Protein AF-A0A1E7GGU5-F1 (afdb_monomer_lite)

Radius of gyration: 12.87 Å; chains: 1; bounding box: 29×33×32 Å

Sequence (95 aa):
MGLSDLNLKQNKSYRTMIDSEGAGHIRIIRRINLKTLIEIFKDLYLELKKNPDRKPHITIYVSNSIYEEMSDNMKHFHDFVVSCMDGTFDLIVTT

pLDDT: mean 88.06, std 12.34, range [35.03, 97.12]

Structure (mmCIF, N/CA/C/O backbone):
data_AF-A0A1E7GGU5-F1
#
_entry.id   AF-A0A1E7GGU5-F1
#
loop_
_atom_site.group_PDB
_atom_site.id
_atom_site.type_symbol
_atom_site.label_atom_id
_atom_site.label_alt_id
_atom_site.label_comp_id
_atom_site.label_asym_id
_atom_site.label_entity_id
_atom_site.label_seq_id
_atom_site.pdbx_PDB_ins_code
_atom_site.Cartn_x
_atom_site.Cartn_y
_atom_site.Cartn_z
_atom_site.occupancy
_atom_site.B_iso_or_equiv
_atom_site.auth_seq_id
_atom_site.auth_comp_id
_atom_site.auth_asym_id
_atom_site.auth_atom_id
_atom_site.pdbx_PDB_model_num
ATOM 1 N N . MET A 1 1 ? 8.533 -22.291 6.169 1.00 35.03 1 MET A N 1
ATOM 2 C CA . MET A 1 1 ? 9.229 -21.479 5.150 1.00 35.03 1 MET A CA 1
ATOM 3 C C . MET A 1 1 ? 9.699 -20.211 5.830 1.00 35.03 1 MET A C 1
ATOM 5 O O . MET A 1 1 ? 8.867 -19.480 6.350 1.00 35.03 1 MET A O 1
ATOM 9 N N . GLY A 1 2 ? 11.014 -20.055 5.978 1.00 37.84 2 GLY A N 1
ATOM 10 C CA . GLY A 1 2 ? 11.608 -18.926 6.689 1.00 37.84 2 GLY A CA 1
ATOM 11 C C . GLY A 1 2 ? 11.517 -17.669 5.837 1.00 37.84 2 GLY A C 1
ATOM 12 O O . GLY A 1 2 ? 12.032 -17.652 4.725 1.00 37.84 2 GLY A O 1
ATOM 13 N N . LEU A 1 3 ? 10.842 -16.646 6.354 1.00 47.28 3 LEU 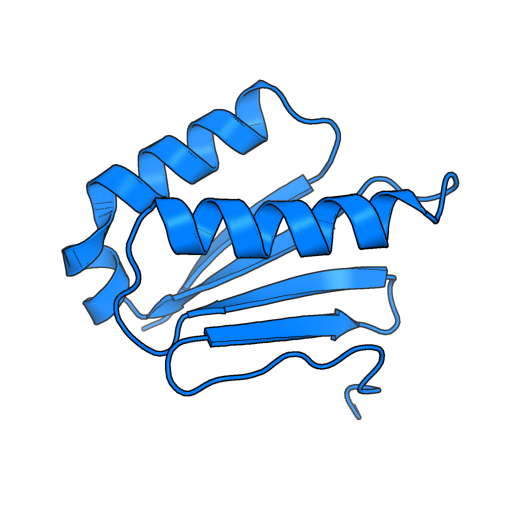A N 1
ATOM 14 C CA . LEU A 1 3 ? 10.872 -15.300 5.797 1.00 47.28 3 LEU A CA 1
ATOM 15 C C . LEU A 1 3 ? 12.300 -14.770 5.975 1.00 47.28 3 LEU A C 1
ATOM 17 O O . LEU A 1 3 ? 12.742 -14.556 7.100 1.00 47.28 3 LEU A O 1
ATOM 21 N N . SER A 1 4 ? 13.049 -14.619 4.887 1.00 49.22 4 SER A N 1
ATOM 22 C CA . SER A 1 4 ? 14.336 -13.928 4.908 1.00 49.22 4 SER A CA 1
ATOM 23 C C . SER A 1 4 ? 14.086 -12.433 5.129 1.00 49.22 4 SER A C 1
ATOM 25 O O . SER A 1 4 ? 13.511 -11.780 4.262 1.00 49.22 4 SER A O 1
ATOM 27 N N . ASP A 1 5 ? 14.491 -11.905 6.288 1.00 51.94 5 ASP A N 1
ATOM 28 C CA . ASP A 1 5 ? 14.338 -10.499 6.697 1.00 51.94 5 ASP A CA 1
ATOM 29 C C . ASP A 1 5 ? 15.259 -9.548 5.894 1.00 51.94 5 ASP A C 1
ATOM 31 O O . ASP A 1 5 ? 16.140 -8.888 6.452 1.00 51.94 5 ASP A O 1
ATOM 35 N N . LEU A 1 6 ? 15.081 -9.444 4.573 1.00 55.03 6 LEU A N 1
ATOM 36 C CA . LEU A 1 6 ? 15.699 -8.357 3.815 1.00 55.03 6 LEU A CA 1
ATOM 37 C C . LEU A 1 6 ? 14.922 -7.053 4.089 1.00 55.03 6 LEU A C 1
ATOM 39 O O . LEU A 1 6 ? 13.759 -6.900 3.728 1.00 55.03 6 LEU A O 1
ATOM 43 N N . ASN A 1 7 ? 15.586 -6.088 4.731 1.00 61.59 7 ASN A N 1
ATOM 44 C CA . ASN A 1 7 ? 15.107 -4.714 4.951 1.00 61.59 7 ASN A CA 1
ATOM 45 C C . ASN A 1 7 ? 13.826 -4.572 5.794 1.00 61.59 7 ASN A C 1
ATOM 47 O O . ASN A 1 7 ? 12.855 -3.917 5.406 1.00 61.59 7 ASN A O 1
ATOM 51 N N . LEU A 1 8 ? 13.853 -5.129 7.006 1.00 70.44 8 LEU A N 1
ATOM 52 C CA . LEU A 1 8 ? 12.812 -4.912 8.005 1.00 70.44 8 LEU A CA 1
ATOM 53 C C . LEU A 1 8 ? 12.871 -3.482 8.587 1.00 70.44 8 LEU A C 1
ATOM 55 O O . LEU A 1 8 ? 13.809 -3.144 9.310 1.00 70.44 8 LEU A O 1
ATOM 59 N N . LYS A 1 9 ? 11.831 -2.666 8.365 1.00 79.25 9 LYS A N 1
ATOM 60 C CA . LYS A 1 9 ? 11.576 -1.448 9.165 1.00 79.25 9 LYS A CA 1
ATOM 61 C C . LYS A 1 9 ? 10.336 -1.679 10.026 1.00 79.25 9 LYS A C 1
ATOM 63 O O . LYS A 1 9 ? 9.288 -2.073 9.521 1.00 79.25 9 LYS A O 1
ATOM 68 N N . GLN A 1 10 ? 10.431 -1.430 11.329 1.00 84.50 10 GLN A N 1
ATOM 69 C CA . GLN A 1 10 ? 9.312 -1.639 12.249 1.00 84.50 10 GLN A CA 1
ATOM 70 C C . GLN A 1 10 ? 9.203 -0.531 13.290 1.00 84.50 10 GLN A C 1
ATOM 72 O O . GLN A 1 10 ? 10.207 -0.004 13.771 1.00 84.50 10 GLN A O 1
ATOM 77 N N . ASN A 1 11 ? 7.971 -0.224 13.685 1.00 87.19 11 ASN A N 1
ATOM 78 C CA . ASN A 1 11 ? 7.677 0.531 14.894 1.00 87.19 11 ASN A CA 1
ATOM 79 C C . ASN A 1 11 ? 6.413 -0.030 15.575 1.00 87.19 11 ASN A C 1
ATOM 81 O O . ASN A 1 11 ? 5.916 -1.097 15.226 1.00 87.19 11 ASN A O 1
ATOM 85 N N . LYS A 1 12 ? 5.883 0.683 16.576 1.00 90.81 12 LYS A N 1
ATOM 86 C CA . LYS A 1 12 ? 4.692 0.247 17.329 1.00 90.81 12 LYS A CA 1
ATOM 87 C C . LYS A 1 12 ? 3.392 0.245 16.507 1.00 90.81 12 LYS A C 1
ATOM 89 O O . LYS A 1 12 ? 2.412 -0.340 16.963 1.00 90.81 12 LYS A O 1
ATOM 94 N N . SER A 1 13 ? 3.364 0.917 15.358 1.00 92.25 13 SER A N 1
ATOM 95 C CA . SER A 1 13 ? 2.160 1.146 14.552 1.00 92.25 13 SER A CA 1
ATOM 96 C C . SER A 1 13 ? 2.175 0.420 13.213 1.00 92.25 13 SER A C 1
ATOM 98 O O . SER A 1 13 ? 1.103 0.157 12.678 1.00 92.25 13 SER A O 1
ATOM 100 N N . TYR A 1 14 ? 3.343 0.075 12.673 1.00 93.75 14 TYR A N 1
ATOM 101 C CA . TYR A 1 14 ? 3.457 -0.671 11.425 1.00 93.75 14 TYR A CA 1
ATOM 102 C C . TYR A 1 14 ? 4.767 -1.463 11.327 1.00 93.75 14 TYR A C 1
ATOM 104 O O . TYR A 1 14 ? 5.744 -1.205 12.036 1.00 93.75 14 TYR A O 1
ATOM 112 N N . ARG A 1 15 ? 4.787 -2.409 10.389 1.00 94.44 15 ARG A N 1
ATOM 113 C CA . ARG A 1 15 ? 5.968 -3.167 9.964 1.00 94.44 15 ARG A CA 1
ATOM 114 C C . ARG A 1 15 ? 6.035 -3.180 8.441 1.00 94.44 15 ARG A C 1
ATOM 116 O O . ARG A 1 15 ? 5.011 -3.407 7.804 1.00 94.44 15 ARG A O 1
ATOM 123 N N . THR A 1 16 ? 7.217 -2.982 7.869 1.00 95.00 16 THR A N 1
ATOM 124 C CA . THR A 1 16 ? 7.470 -3.192 6.440 1.00 95.00 16 THR A CA 1
ATOM 125 C C . THR A 1 16 ? 8.584 -4.191 6.208 1.00 95.00 16 THR A C 1
ATOM 127 O O . THR A 1 16 ? 9.549 -4.220 6.971 1.00 95.00 16 THR A O 1
ATOM 130 N N . MET A 1 17 ? 8.475 -4.969 5.139 1.00 94.19 17 MET A N 1
ATOM 131 C CA . MET A 1 17 ? 9.512 -5.906 4.707 1.00 94.19 17 MET A CA 1
ATOM 132 C C . MET A 1 17 ? 9.469 -6.096 3.193 1.00 94.19 17 MET A C 1
ATOM 134 O O . MET A 1 17 ? 8.427 -5.857 2.583 1.00 94.19 17 MET A O 1
ATOM 138 N N . ILE A 1 18 ? 10.585 -6.532 2.613 1.00 93.56 18 ILE A N 1
ATOM 139 C CA . ILE A 1 18 ? 10.648 -7.033 1.240 1.00 93.56 18 ILE A CA 1
ATOM 140 C C . ILE A 1 18 ? 10.936 -8.529 1.337 1.00 93.56 18 ILE A C 1
ATOM 142 O O . ILE A 1 18 ? 11.863 -8.930 2.043 1.00 93.56 18 ILE A O 1
ATOM 146 N N . ASP A 1 19 ? 10.117 -9.353 0.699 1.00 90.88 19 ASP A N 1
ATOM 147 C CA . ASP A 1 19 ? 10.310 -10.800 0.719 1.00 90.88 19 ASP A CA 1
ATOM 148 C C . ASP A 1 19 ? 11.404 -11.263 -0.265 1.00 90.88 19 ASP A C 1
ATOM 150 O O . ASP A 1 19 ? 12.027 -10.480 -0.986 1.00 90.88 19 ASP A O 1
ATOM 154 N N . SER A 1 20 ? 11.658 -12.572 -0.294 1.00 87.25 20 SER A N 1
ATOM 155 C CA . SER A 1 20 ? 12.620 -13.185 -1.217 1.00 87.25 20 SER A CA 1
ATOM 156 C C . SER A 1 20 ? 12.216 -13.086 -2.694 1.00 87.25 20 SER A C 1
ATOM 158 O O . SER A 1 20 ? 13.071 -13.215 -3.571 1.00 87.25 20 SER A O 1
ATOM 160 N N . GLU A 1 21 ? 10.932 -12.873 -2.984 1.00 88.69 21 GLU A N 1
ATOM 161 C CA . GLU A 1 21 ? 10.400 -12.685 -4.337 1.00 88.69 21 GLU A CA 1
ATOM 162 C C . GLU A 1 21 ? 10.463 -11.211 -4.775 1.00 88.69 21 GLU A C 1
ATOM 164 O O . GLU A 1 21 ? 10.204 -10.884 -5.935 1.00 88.69 21 GLU A O 1
ATOM 169 N N . GLY A 1 22 ? 10.918 -10.318 -3.894 1.00 89.00 22 GLY A N 1
ATOM 170 C CA . GLY A 1 22 ? 11.027 -8.891 -4.161 1.00 89.00 22 GLY A CA 1
ATOM 171 C C . GLY A 1 22 ? 9.689 -8.159 -4.070 1.00 89.00 22 GLY A C 1
ATOM 172 O O . GLY A 1 22 ? 9.586 -7.054 -4.600 1.00 89.00 22 GLY A O 1
ATOM 173 N N . ALA A 1 23 ? 8.681 -8.744 -3.421 1.00 94.00 23 ALA A N 1
ATOM 174 C CA . ALA A 1 23 ? 7.434 -8.068 -3.100 1.00 94.00 23 ALA A CA 1
ATOM 175 C C . ALA A 1 23 ? 7.563 -7.313 -1.771 1.00 94.00 23 ALA A C 1
ATOM 177 O O . ALA A 1 23 ? 8.187 -7.765 -0.809 1.00 94.00 23 ALA A O 1
ATOM 178 N N . GLY A 1 24 ? 6.982 -6.119 -1.723 1.00 95.81 24 GLY A N 1
ATOM 179 C CA . GLY A 1 24 ? 6.906 -5.295 -0.530 1.00 95.81 24 GLY A CA 1
ATOM 180 C C . GLY A 1 24 ? 5.655 -5.600 0.287 1.00 95.81 24 GLY A C 1
ATOM 181 O O . GLY A 1 24 ? 4.549 -5.700 -0.237 1.00 95.81 24 GLY A O 1
ATOM 182 N N . HIS A 1 25 ? 5.802 -5.657 1.603 1.00 96.44 25 HIS A N 1
ATOM 183 C CA . HIS A 1 25 ? 4.694 -5.876 2.524 1.00 96.44 25 HIS A CA 1
ATOM 184 C C . HIS A 1 25 ? 4.641 -4.745 3.540 1.00 96.44 25 HIS A C 1
ATOM 186 O O . HIS A 1 25 ? 5.656 -4.416 4.154 1.00 96.44 25 HIS A O 1
ATOM 192 N N . ILE A 1 26 ? 3.453 -4.183 3.753 1.00 96.00 26 ILE A N 1
ATOM 193 C CA . ILE A 1 26 ? 3.176 -3.180 4.784 1.00 96.00 26 ILE A CA 1
ATOM 194 C C . ILE A 1 26 ? 2.105 -3.752 5.706 1.00 96.00 26 ILE A C 1
ATOM 196 O O . ILE A 1 26 ? 0.968 -3.933 5.294 1.00 96.00 26 ILE A O 1
ATOM 200 N N . ARG A 1 27 ? 2.430 -4.019 6.969 1.00 95.38 27 ARG A N 1
ATOM 201 C CA . ARG A 1 27 ? 1.457 -4.445 7.981 1.00 95.38 27 ARG A CA 1
ATOM 202 C C . ARG A 1 27 ? 1.150 -3.296 8.928 1.00 95.38 27 ARG A C 1
ATOM 204 O O . ARG A 1 27 ? 2.039 -2.852 9.653 1.00 95.38 27 ARG A O 1
ATOM 211 N N . ILE A 1 28 ? -0.103 -2.859 8.963 1.00 94.12 28 ILE A N 1
ATOM 212 C CA . ILE A 1 28 ? -0.603 -1.857 9.907 1.00 94.12 28 ILE A CA 1
ATOM 213 C C . ILE A 1 28 ? -1.015 -2.561 11.205 1.00 94.12 28 ILE A C 1
ATOM 215 O O . ILE A 1 28 ? -1.822 -3.485 11.200 1.00 94.12 28 ILE A O 1
ATOM 219 N N . ILE A 1 29 ? -0.419 -2.140 12.319 1.00 93.75 29 ILE A N 1
ATOM 220 C CA . ILE A 1 29 ? -0.607 -2.720 13.661 1.00 93.75 29 ILE A CA 1
ATOM 221 C C . ILE A 1 29 ? -1.489 -1.812 14.525 1.00 93.75 29 ILE A C 1
ATOM 223 O O . ILE A 1 29 ? -2.203 -2.287 15.403 1.00 93.75 29 ILE A O 1
ATOM 227 N N . ARG A 1 30 ? -1.426 -0.496 14.301 1.00 92.12 30 ARG A N 1
ATOM 228 C CA . ARG A 1 30 ? -2.252 0.517 14.974 1.00 92.12 30 ARG A CA 1
ATOM 229 C C . ARG A 1 30 ? -2.663 1.580 13.972 1.00 92.12 30 ARG A C 1
ATOM 231 O O . ARG A 1 30 ? -2.003 1.742 12.949 1.00 92.12 30 ARG A O 1
ATOM 238 N N . ARG A 1 31 ? -3.698 2.350 14.313 1.00 90.44 31 ARG A N 1
ATOM 239 C CA . ARG A 1 31 ? -4.134 3.501 13.522 1.00 90.44 31 ARG A CA 1
ATOM 240 C C . ARG A 1 31 ? -2.954 4.421 13.195 1.00 90.44 31 ARG A C 1
ATOM 242 O O . ARG A 1 31 ? -2.199 4.828 14.081 1.00 90.44 31 ARG A O 1
ATOM 249 N N . ILE A 1 32 ? -2.828 4.762 11.919 1.00 91.00 32 ILE A N 1
ATOM 250 C CA . ILE A 1 32 ? -1.889 5.763 11.413 1.00 91.00 32 ILE A CA 1
ATOM 251 C C . ILE A 1 32 ? -2.667 6.836 10.654 1.00 91.00 32 ILE A C 1
ATOM 253 O O . ILE A 1 32 ? -3.798 6.618 10.230 1.00 91.00 32 ILE A O 1
ATOM 257 N N . ASN A 1 33 ? -2.083 8.019 10.495 1.00 90.56 33 ASN A N 1
ATOM 258 C CA . ASN A 1 33 ? -2.673 9.043 9.636 1.00 90.56 33 ASN A CA 1
ATOM 259 C C . ASN A 1 33 ? -2.267 8.818 8.165 1.00 90.56 33 ASN A C 1
ATOM 261 O O . ASN A 1 33 ? -1.341 8.059 7.867 1.00 90.56 33 ASN A O 1
ATOM 265 N N . LEU A 1 34 ? -2.952 9.506 7.247 1.00 90.06 34 LEU A N 1
ATOM 266 C CA . LEU A 1 34 ? -2.704 9.392 5.808 1.00 90.06 34 LEU A CA 1
ATOM 267 C C . LEU A 1 34 ? -1.271 9.794 5.419 1.00 90.06 34 LEU A C 1
ATOM 269 O O . LEU A 1 34 ? -0.661 9.140 4.581 1.00 90.06 34 LEU A O 1
ATOM 273 N N . LYS A 1 35 ? -0.701 10.824 6.059 1.00 92.69 35 LYS A N 1
ATOM 274 C CA . LYS A 1 35 ? 0.682 11.253 5.803 1.00 92.69 35 LYS A CA 1
ATOM 275 C C . LYS A 1 35 ? 1.672 10.114 6.066 1.00 92.69 35 LYS A C 1
ATOM 277 O O . LYS A 1 35 ? 2.504 9.825 5.214 1.00 92.69 35 LYS A O 1
ATOM 282 N N . THR A 1 36 ? 1.544 9.440 7.207 1.00 92.50 36 THR A N 1
ATOM 283 C CA . THR A 1 36 ? 2.384 8.293 7.564 1.00 92.50 36 THR A CA 1
ATOM 284 C C . THR A 1 36 ? 2.213 7.148 6.568 1.00 92.50 36 THR A C 1
ATOM 286 O O . THR A 1 36 ? 3.206 6.560 6.157 1.00 92.50 36 THR A O 1
ATOM 289 N N . LEU A 1 37 ? 0.983 6.856 6.129 1.00 92.56 37 LEU A N 1
ATOM 290 C CA . LEU A 1 37 ? 0.733 5.831 5.110 1.00 92.56 37 LEU A CA 1
ATOM 291 C C . LEU A 1 37 ? 1.458 6.147 3.791 1.00 92.56 37 LEU A C 1
ATOM 293 O O . LEU A 1 37 ? 2.149 5.283 3.253 1.00 92.56 37 L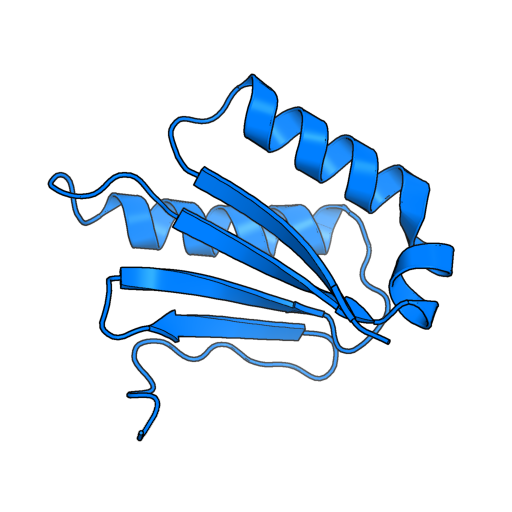EU A O 1
ATOM 297 N N . ILE A 1 38 ? 1.355 7.393 3.317 1.00 93.94 38 ILE A N 1
ATOM 298 C CA . ILE A 1 38 ? 2.018 7.861 2.091 1.00 93.94 38 ILE A CA 1
ATOM 299 C C . ILE A 1 38 ? 3.541 7.752 2.214 1.00 93.94 38 ILE A C 1
ATOM 301 O O . ILE A 1 38 ? 4.193 7.286 1.284 1.00 93.94 38 ILE A O 1
ATOM 305 N N . GLU A 1 39 ? 4.119 8.170 3.342 1.00 94.50 39 GLU A N 1
ATOM 306 C CA . GLU A 1 39 ? 5.570 8.121 3.570 1.00 94.50 39 GLU A CA 1
ATOM 307 C C . GLU A 1 39 ? 6.100 6.682 3.548 1.00 94.50 39 GLU A C 1
ATOM 309 O O . GLU A 1 39 ? 7.057 6.393 2.831 1.00 94.50 39 GLU A O 1
ATOM 314 N N . ILE A 1 40 ? 5.438 5.763 4.260 1.00 94.31 40 ILE A N 1
ATOM 315 C CA . ILE A 1 40 ? 5.818 4.343 4.291 1.00 94.31 40 ILE A CA 1
ATOM 316 C C . ILE A 1 40 ? 5.735 3.732 2.892 1.00 94.31 40 ILE A C 1
ATOM 318 O O . ILE A 1 40 ? 6.651 3.033 2.454 1.00 94.31 40 ILE A O 1
ATOM 322 N N . PHE A 1 41 ? 4.631 3.997 2.195 1.00 95.19 41 PHE A N 1
ATOM 323 C CA . PHE A 1 41 ? 4.413 3.485 0.854 1.00 95.19 41 PHE A CA 1
ATOM 324 C C . PHE A 1 41 ? 5.458 4.019 -0.129 1.00 95.19 41 PHE A C 1
ATOM 326 O O . PHE A 1 41 ? 6.038 3.245 -0.886 1.00 95.19 41 PHE A O 1
ATOM 333 N N . LYS A 1 42 ? 5.737 5.328 -0.098 1.00 94.56 42 LYS A N 1
ATOM 334 C CA . LYS A 1 42 ? 6.733 5.971 -0.963 1.00 94.56 42 LYS A CA 1
ATOM 335 C C . LYS A 1 42 ? 8.123 5.380 -0.749 1.00 94.56 42 LYS A C 1
ATOM 337 O O . LYS A 1 42 ? 8.787 5.054 -1.731 1.00 94.56 42 LYS A O 1
ATOM 342 N N . ASP A 1 43 ? 8.549 5.244 0.505 1.00 93.88 43 ASP A N 1
ATOM 343 C CA . ASP A 1 43 ? 9.844 4.655 0.854 1.00 93.88 43 ASP A CA 1
ATOM 344 C C . ASP A 1 43 ? 9.983 3.246 0.268 1.00 93.88 43 ASP A C 1
ATOM 346 O O . ASP A 1 43 ? 10.990 2.930 -0.365 1.00 93.88 43 ASP A O 1
ATOM 350 N N . LEU A 1 44 ? 8.954 2.411 0.446 1.00 94.62 44 LEU A N 1
ATOM 351 C CA . LEU A 1 44 ? 8.960 1.037 -0.044 1.00 94.62 44 LEU A CA 1
ATOM 352 C C . LEU A 1 44 ? 8.918 0.979 -1.574 1.00 94.62 44 LEU A C 1
ATOM 354 O O . LEU A 1 44 ? 9.690 0.246 -2.183 1.00 94.62 44 LEU A O 1
ATOM 358 N N . TYR A 1 45 ? 8.067 1.786 -2.207 1.00 94.50 45 TYR A N 1
ATOM 359 C CA . TYR A 1 45 ? 7.949 1.849 -3.662 1.00 94.50 45 TYR A CA 1
ATOM 360 C C . TYR A 1 45 ? 9.264 2.252 -4.335 1.00 94.50 45 TYR A C 1
ATOM 362 O O . TYR A 1 45 ? 9.664 1.640 -5.327 1.00 94.50 45 TYR A O 1
ATOM 370 N N . LEU A 1 46 ? 9.952 3.264 -3.796 1.00 93.56 46 LEU A N 1
ATOM 371 C CA . LEU A 1 46 ? 11.244 3.703 -4.320 1.00 93.56 46 LEU A CA 1
ATOM 372 C C . LEU A 1 46 ? 12.327 2.638 -4.140 1.00 93.56 46 LEU A C 1
ATOM 374 O O . LEU A 1 46 ? 13.171 2.496 -5.021 1.00 93.56 46 LEU A O 1
ATOM 378 N N . GLU A 1 47 ? 12.291 1.882 -3.042 1.00 92.75 47 GLU A N 1
ATOM 379 C CA . GLU A 1 47 ? 13.211 0.763 -2.831 1.00 92.75 47 GLU A CA 1
ATOM 380 C C . GLU A 1 47 ? 12.985 -0.343 -3.867 1.00 92.75 47 GLU A C 1
ATOM 382 O O . GLU A 1 47 ? 13.935 -0.774 -4.519 1.00 92.75 47 GLU A O 1
ATOM 387 N N . LEU A 1 48 ? 11.728 -0.743 -4.086 1.00 92.31 48 LEU A N 1
ATOM 388 C CA . LEU A 1 48 ? 11.372 -1.760 -5.078 1.00 92.31 48 LEU A CA 1
ATOM 389 C C . LEU A 1 48 ? 11.738 -1.330 -6.504 1.00 92.31 48 LEU A C 1
ATOM 391 O O . LEU A 1 48 ? 12.232 -2.139 -7.286 1.00 92.31 48 LEU A O 1
ATOM 395 N N . LYS A 1 49 ? 11.581 -0.040 -6.829 1.00 92.00 49 LYS A N 1
ATOM 396 C CA . LYS A 1 49 ? 11.957 0.516 -8.137 1.00 92.00 49 LYS A CA 1
ATOM 397 C C . LYS A 1 49 ? 13.452 0.488 -8.447 1.00 92.00 49 LYS A C 1
ATOM 399 O O . LYS A 1 49 ? 13.814 0.700 -9.603 1.00 92.00 49 LYS A O 1
ATOM 404 N N . LYS A 1 50 ? 14.327 0.235 -7.468 1.00 91.00 50 LYS A N 1
ATOM 405 C CA . LYS A 1 50 ? 15.765 0.070 -7.736 1.00 91.00 50 LYS A CA 1
ATOM 406 C C . LYS A 1 50 ? 16.064 -1.172 -8.573 1.00 91.00 50 LYS A C 1
ATOM 408 O O . LYS A 1 50 ? 17.133 -1.232 -9.171 1.00 91.00 50 LYS A O 1
ATOM 413 N N . ASN 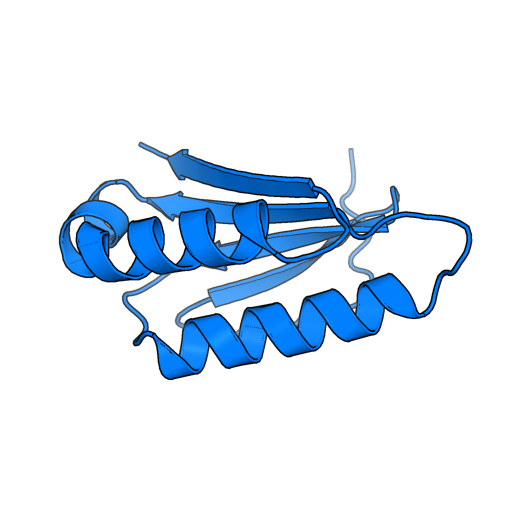A 1 51 ? 15.148 -2.141 -8.611 1.00 87.69 51 ASN A N 1
ATOM 414 C CA . ASN A 1 51 ? 15.244 -3.295 -9.491 1.00 87.69 51 ASN A CA 1
ATOM 415 C C . ASN A 1 51 ? 14.427 -3.042 -10.776 1.00 87.69 51 ASN A C 1
ATOM 417 O O . ASN A 1 51 ? 13.204 -3.162 -10.741 1.00 87.69 51 ASN A O 1
ATOM 421 N N . PRO A 1 52 ? 15.067 -2.688 -11.905 1.00 83.12 52 PRO A N 1
ATOM 422 C CA . PRO A 1 52 ? 14.358 -2.339 -13.137 1.00 83.12 52 PRO A CA 1
ATOM 423 C C . PRO A 1 52 ? 13.695 -3.543 -13.822 1.00 83.12 52 PRO A C 1
ATOM 425 O O . PRO A 1 52 ? 12.781 -3.352 -14.621 1.00 83.12 52 PRO A O 1
ATOM 428 N N . ASP A 1 53 ? 14.115 -4.769 -13.500 1.00 86.94 53 ASP A N 1
ATOM 429 C CA . ASP A 1 53 ? 13.608 -5.993 -14.131 1.00 86.94 53 ASP A CA 1
ATOM 430 C C . ASP A 1 53 ? 12.270 -6.455 -13.534 1.00 86.94 53 ASP A C 1
ATOM 432 O O . ASP A 1 53 ? 11.654 -7.406 -14.023 1.00 86.94 53 ASP A O 1
ATOM 436 N N . ARG A 1 54 ? 11.808 -5.804 -12.457 1.00 86.75 54 ARG A N 1
ATOM 437 C CA . ARG A 1 54 ? 10.567 -6.150 -11.760 1.00 86.75 54 ARG A CA 1
ATOM 438 C C . ARG A 1 54 ? 9.700 -4.921 -11.550 1.00 86.75 54 ARG A C 1
ATOM 440 O O . ARG A 1 54 ? 10.144 -3.890 -11.054 1.00 86.75 54 ARG A O 1
ATOM 447 N N . LYS A 1 55 ? 8.416 -5.059 -11.874 1.00 91.44 55 LYS A N 1
ATOM 448 C CA . LYS A 1 55 ? 7.425 -4.057 -11.486 1.00 91.44 55 LYS A CA 1
ATOM 449 C C . LYS A 1 55 ? 7.223 -4.109 -9.968 1.00 91.44 55 LYS A C 1
ATOM 451 O O . LYS A 1 55 ? 7.110 -5.211 -9.432 1.00 91.44 55 LYS A O 1
ATOM 456 N N . PRO A 1 56 ? 7.144 -2.960 -9.275 1.00 95.00 56 PRO A N 1
ATOM 457 C CA . PRO A 1 56 ? 6.879 -2.941 -7.843 1.00 95.00 56 PRO A CA 1
ATOM 458 C C . PRO A 1 56 ? 5.569 -3.658 -7.512 1.00 95.00 56 PRO A C 1
ATOM 460 O O . PRO A 1 56 ? 4.531 -3.346 -8.092 1.00 95.00 56 PRO A O 1
ATOM 463 N N . HIS A 1 57 ? 5.611 -4.584 -6.559 1.00 96.19 57 HIS A N 1
ATOM 464 C CA . HIS A 1 57 ? 4.426 -5.211 -5.977 1.00 96.19 57 HIS A CA 1
ATOM 465 C C . HIS A 1 57 ? 4.394 -4.890 -4.488 1.00 96.19 57 HIS A C 1
ATOM 467 O O . HIS A 1 57 ? 5.360 -5.181 -3.788 1.00 96.19 57 HIS A O 1
ATOM 473 N N . ILE A 1 58 ? 3.327 -4.248 -4.007 1.00 96.81 58 ILE A N 1
ATOM 474 C CA . ILE A 1 58 ? 3.152 -3.930 -2.587 1.00 96.81 58 ILE A CA 1
ATOM 475 C C . ILE A 1 58 ? 1.808 -4.457 -2.097 1.00 96.81 58 ILE A C 1
ATOM 477 O O . ILE A 1 58 ? 0.771 -4.135 -2.667 1.00 96.81 58 ILE A O 1
ATOM 481 N N . THR A 1 59 ? 1.819 -5.198 -0.991 1.00 97.12 59 THR A N 1
ATOM 482 C CA . THR A 1 59 ? 0.602 -5.603 -0.276 1.00 97.12 59 THR A CA 1
ATOM 483 C C . THR A 1 59 ? 0.497 -4.885 1.068 1.00 97.12 59 THR A C 1
ATOM 485 O O . THR A 1 59 ? 1.416 -4.945 1.892 1.00 97.12 59 THR A O 1
ATOM 488 N N . ILE A 1 60 ? -0.637 -4.230 1.314 1.00 95.88 60 ILE A N 1
ATOM 489 C CA . ILE A 1 60 ? -0.982 -3.605 2.592 1.00 95.88 60 ILE A CA 1
ATOM 490 C C . ILE A 1 60 ? -1.910 -4.543 3.368 1.00 95.88 60 ILE A C 1
ATOM 492 O O . ILE A 1 60 ? -2.989 -4.888 2.899 1.00 95.88 60 ILE A O 1
ATOM 496 N N . TYR A 1 61 ? -1.514 -4.916 4.580 1.00 95.19 61 TYR A N 1
ATOM 497 C CA . TYR A 1 61 ? -2.301 -5.717 5.514 1.00 95.19 61 TYR A CA 1
ATOM 498 C C . TYR A 1 61 ? -2.810 -4.833 6.645 1.00 95.19 61 TYR A C 1
ATOM 500 O O . TYR A 1 61 ? -2.026 -4.151 7.313 1.00 95.19 61 TYR A O 1
ATOM 508 N N . VAL A 1 62 ? -4.108 -4.893 6.909 1.00 94.12 62 VAL A N 1
ATOM 509 C CA . VAL A 1 62 ? -4.758 -4.140 7.986 1.00 94.12 62 VAL A CA 1
ATOM 510 C C . VAL A 1 62 ? -5.802 -5.027 8.664 1.00 94.12 62 VAL A C 1
ATOM 512 O O . VAL A 1 62 ? -6.445 -5.832 7.998 1.00 94.12 62 VAL A O 1
ATOM 515 N N . SER A 1 63 ? -5.953 -4.957 9.989 1.00 92.62 63 SER A N 1
ATOM 516 C CA . SER A 1 63 ? -7.047 -5.667 10.670 1.00 92.62 63 SER A CA 1
ATOM 517 C C . SER A 1 63 ? -8.383 -4.971 10.413 1.00 92.62 63 SER A C 1
ATOM 519 O O . SER A 1 63 ? -8.408 -3.753 10.231 1.00 92.62 63 SER A O 1
ATOM 521 N N . ASN A 1 64 ? -9.494 -5.707 10.454 1.00 92.12 64 ASN A N 1
ATOM 522 C CA . ASN A 1 64 ? -10.823 -5.144 10.210 1.00 92.12 64 ASN A CA 1
ATOM 523 C C . ASN A 1 64 ? -11.134 -3.962 11.144 1.00 92.12 64 ASN A C 1
ATOM 525 O O . ASN A 1 64 ? -11.586 -2.919 10.688 1.00 92.12 64 ASN A O 1
ATOM 529 N N . SER A 1 65 ? -10.771 -4.076 12.425 1.00 90.31 65 SER A N 1
ATOM 530 C CA . SER A 1 65 ? -10.937 -3.001 13.414 1.00 90.31 65 SER A CA 1
ATOM 531 C C . SER A 1 65 ? -10.234 -1.697 13.025 1.00 90.31 65 SER A C 1
ATOM 533 O O . SER A 1 65 ? -10.816 -0.621 13.112 1.00 90.31 65 SER A O 1
ATOM 535 N N . ILE A 1 66 ? -8.986 -1.775 12.556 1.00 89.44 66 ILE A N 1
ATOM 536 C CA . ILE A 1 66 ? -8.225 -0.593 12.132 1.00 89.44 66 ILE A CA 1
ATOM 537 C C . ILE A 1 66 ? -8.754 -0.080 10.794 1.00 89.44 66 ILE A C 1
ATOM 539 O O . ILE A 1 66 ? -8.790 1.129 10.562 1.00 89.44 66 ILE A O 1
ATOM 543 N N . TYR A 1 67 ? -9.149 -0.994 9.908 1.00 89.62 67 TYR A N 1
ATOM 544 C CA . TYR A 1 67 ? -9.689 -0.640 8.608 1.00 89.62 67 TYR A CA 1
ATOM 545 C C . TYR A 1 67 ? -10.980 0.159 8.744 1.00 89.62 67 TYR A C 1
ATOM 547 O O . TYR A 1 67 ? -11.083 1.201 8.113 1.00 89.62 67 TYR A O 1
ATOM 555 N N . GLU A 1 68 ? -11.915 -0.252 9.601 1.00 87.94 68 GLU A N 1
ATOM 556 C CA . GLU A 1 68 ? -13.158 0.486 9.849 1.00 87.94 68 GLU A CA 1
ATOM 557 C C . GLU A 1 68 ? -12.885 1.921 10.333 1.00 87.94 68 GLU A C 1
ATOM 559 O O . GLU A 1 68 ? -13.441 2.871 9.779 1.00 87.94 68 GLU A O 1
ATOM 564 N N . GLU A 1 69 ? -11.942 2.107 11.264 1.00 82.69 69 GLU A N 1
ATOM 565 C CA . GLU A 1 69 ? -11.537 3.429 11.777 1.00 82.69 69 GLU A CA 1
ATOM 566 C C . GLU A 1 69 ? -10.831 4.330 10.744 1.00 82.69 69 GLU A C 1
ATOM 568 O O . GLU A 1 69 ? -10.763 5.554 10.912 1.00 82.69 69 GLU A O 1
ATOM 573 N N . MET A 1 70 ? -10.233 3.738 9.707 1.00 80.94 70 MET A N 1
ATOM 574 C CA . MET A 1 70 ? -9.419 4.429 8.698 1.00 80.94 70 MET A CA 1
ATOM 575 C C . MET A 1 70 ? -10.020 4.389 7.288 1.00 80.94 70 MET A C 1
ATOM 577 O O . MET A 1 70 ? -9.382 4.875 6.349 1.00 80.94 70 MET A O 1
ATOM 581 N N . SER A 1 71 ? -11.201 3.790 7.139 1.00 76.56 71 SER A N 1
ATOM 582 C CA . SER A 1 71 ? -11.662 3.175 5.890 1.00 76.56 71 SER A CA 1
ATOM 583 C C . SER A 1 71 ? -11.616 4.116 4.695 1.00 76.56 71 SER A C 1
ATOM 585 O O . SER A 1 71 ? -11.026 3.755 3.680 1.00 76.56 71 SER A O 1
ATOM 587 N N . ASP A 1 72 ? -12.127 5.337 4.827 1.00 83.69 72 ASP A N 1
ATOM 588 C CA . ASP A 1 72 ? -12.136 6.304 3.726 1.00 83.69 72 ASP A CA 1
ATOM 589 C C . ASP A 1 72 ? -10.723 6.679 3.270 1.00 83.69 72 ASP A C 1
ATOM 591 O O . ASP A 1 72 ? -10.433 6.681 2.078 1.00 83.69 72 ASP A O 1
ATOM 595 N N . ASN A 1 73 ? -9.801 6.945 4.197 1.00 87.50 73 ASN A N 1
ATOM 596 C CA . ASN A 1 73 ? -8.430 7.309 3.832 1.00 87.50 73 ASN A CA 1
ATOM 597 C C . ASN A 1 73 ? -7.683 6.138 3.187 1.00 87.50 73 ASN A C 1
ATOM 599 O O . ASN A 1 73 ? -6.927 6.348 2.242 1.00 87.50 73 ASN A O 1
ATOM 603 N N . MET A 1 74 ? -7.880 4.918 3.695 1.00 87.56 74 MET A N 1
ATOM 604 C CA . MET A 1 74 ? -7.203 3.731 3.168 1.00 87.56 74 MET A CA 1
ATOM 605 C C . MET A 1 74 ? -7.739 3.346 1.785 1.00 87.56 74 MET A C 1
ATOM 607 O O . MET A 1 74 ? -6.943 3.045 0.899 1.00 87.56 74 MET A O 1
ATOM 611 N N . LYS A 1 75 ? -9.065 3.403 1.589 1.00 89.00 75 LYS A N 1
ATOM 612 C CA . LYS A 1 75 ? -9.718 3.152 0.295 1.00 89.00 75 LYS A CA 1
ATOM 613 C C . LYS A 1 75 ? -9.270 4.161 -0.753 1.00 89.00 75 LYS A C 1
ATOM 615 O O . LYS A 1 75 ? -8.693 3.765 -1.754 1.00 89.00 75 LYS A O 1
ATOM 620 N N . HIS A 1 76 ? -9.421 5.459 -0.475 1.00 90.94 76 HIS A N 1
ATOM 621 C CA . HIS A 1 76 ? -9.024 6.496 -1.430 1.00 90.94 76 HIS A CA 1
ATOM 622 C C . HIS A 1 76 ? -7.531 6.450 -1.752 1.00 90.94 76 HIS A C 1
ATOM 624 O O . HIS A 1 76 ? -7.144 6.688 -2.893 1.00 90.94 76 HIS A O 1
ATOM 630 N N . PHE A 1 77 ? -6.684 6.146 -0.764 1.00 92.75 77 PHE A N 1
ATOM 631 C CA . PHE A 1 77 ? -5.260 5.970 -1.012 1.00 92.75 77 PHE A CA 1
ATOM 632 C C . PHE A 1 77 ? -4.999 4.782 -1.942 1.00 92.75 77 PHE A C 1
ATOM 634 O O . PHE A 1 77 ? -4.298 4.948 -2.935 1.00 92.75 77 PHE A O 1
ATOM 641 N N . HIS A 1 78 ? -5.570 3.611 -1.647 1.00 93.19 78 HIS A N 1
ATOM 642 C CA . HIS A 1 78 ? -5.403 2.408 -2.466 1.00 93.19 78 HIS A CA 1
ATOM 643 C C . HIS A 1 78 ? -5.902 2.620 -3.901 1.00 93.19 78 HIS A C 1
ATOM 645 O O . HIS A 1 78 ? -5.129 2.403 -4.835 1.00 93.19 78 HIS A O 1
ATOM 651 N N . ASP A 1 79 ? -7.113 3.154 -4.071 1.00 93.06 79 ASP A N 1
ATOM 652 C CA . ASP A 1 79 ? -7.692 3.477 -5.380 1.00 93.06 79 ASP A CA 1
ATOM 653 C C . ASP A 1 79 ? -6.806 4.459 -6.161 1.00 93.06 79 ASP A C 1
ATOM 655 O O . ASP A 1 79 ? -6.532 4.263 -7.348 1.00 93.06 79 ASP A O 1
ATOM 659 N N . PHE A 1 80 ? -6.298 5.498 -5.486 1.00 92.69 80 PHE A N 1
ATOM 660 C CA . PHE A 1 80 ? -5.378 6.459 -6.090 1.00 92.69 80 PHE A CA 1
ATOM 661 C C . PHE A 1 80 ? -4.117 5.765 -6.608 1.00 92.69 80 PHE A C 1
ATOM 663 O O . PHE A 1 80 ? -3.767 5.933 -7.778 1.00 92.69 80 PHE A O 1
ATOM 670 N N . VAL A 1 81 ? -3.456 4.956 -5.778 1.00 93.94 81 VAL A N 1
ATOM 671 C CA . VAL A 1 81 ? -2.210 4.278 -6.155 1.00 93.94 81 VAL A CA 1
ATOM 672 C C . VAL A 1 81 ? -2.437 3.329 -7.336 1.00 93.94 81 VAL A C 1
ATOM 674 O O . VAL A 1 81 ? -1.694 3.395 -8.316 1.00 93.94 81 VAL A O 1
ATOM 677 N N . VAL A 1 82 ? -3.483 2.499 -7.281 1.00 92.88 82 VAL A N 1
ATOM 678 C CA .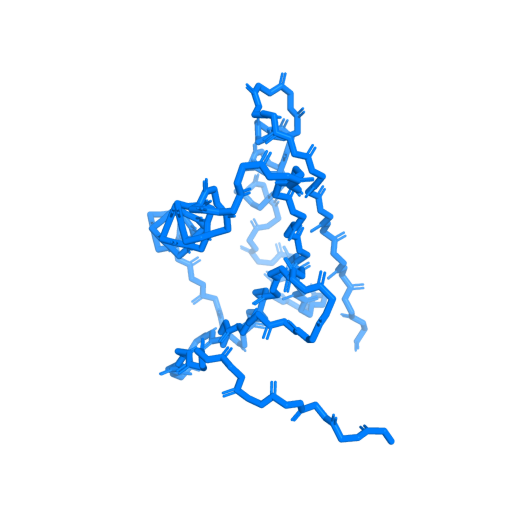 VAL A 1 82 ? -3.838 1.554 -8.356 1.00 92.88 82 VAL A CA 1
ATOM 679 C C . VAL A 1 82 ? -4.140 2.281 -9.669 1.00 92.88 82 VAL A C 1
ATOM 681 O O . VAL A 1 82 ? -3.780 1.789 -10.736 1.00 92.88 82 VAL A O 1
ATOM 684 N N . SER A 1 83 ? -4.764 3.460 -9.611 1.00 92.44 83 SER A N 1
ATOM 685 C CA . SER A 1 83 ? -5.163 4.202 -10.814 1.00 92.44 83 SER A CA 1
ATOM 686 C C . SER A 1 83 ? -4.009 4.873 -11.568 1.00 92.44 83 SER A C 1
ATOM 688 O O . SER A 1 83 ? -4.128 5.103 -12.772 1.00 92.44 83 SER A O 1
ATOM 690 N N . CYS A 1 84 ? -2.914 5.230 -10.886 1.00 91.38 84 CYS A N 1
ATOM 691 C CA . CYS A 1 84 ? -1.899 6.118 -11.464 1.00 91.38 84 CYS A CA 1
ATOM 692 C C . CYS A 1 84 ? -0.458 5.609 -11.389 1.00 91.38 84 CYS A C 1
ATOM 694 O O . CYS A 1 84 ? 0.409 6.162 -12.071 1.00 91.38 84 CYS A O 1
ATOM 696 N N . MET A 1 85 ? -0.171 4.587 -10.581 1.00 91.56 85 MET A N 1
ATOM 697 C CA . MET A 1 85 ? 1.194 4.105 -10.390 1.00 91.56 85 MET A CA 1
ATOM 698 C C . MET A 1 85 ? 1.451 2.8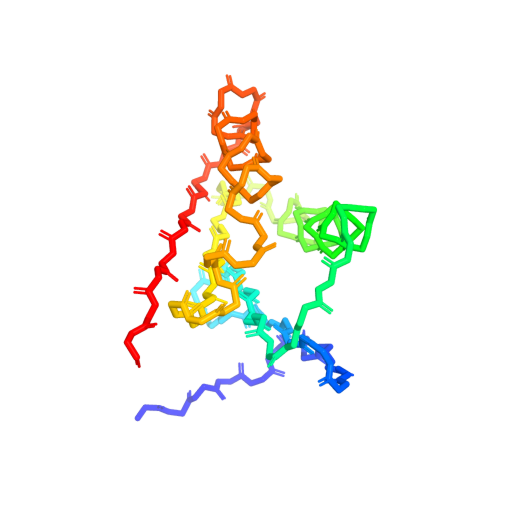20 -11.175 1.00 91.56 85 MET A C 1
ATOM 700 O O . MET A 1 85 ? 0.625 1.917 -11.211 1.00 91.56 85 MET A O 1
ATOM 704 N N . ASP A 1 86 ? 2.638 2.717 -11.775 1.00 89.50 86 ASP A N 1
ATOM 705 C CA . ASP A 1 86 ? 3.092 1.462 -12.378 1.00 89.50 86 ASP A CA 1
ATOM 706 C C . ASP A 1 86 ? 3.534 0.500 -11.268 1.00 89.50 86 ASP A C 1
ATOM 708 O O . ASP A 1 86 ? 4.433 0.827 -10.478 1.00 89.50 86 ASP A O 1
ATOM 712 N N . GLY A 1 87 ? 2.866 -0.651 -11.198 1.00 92.12 87 GLY A N 1
ATOM 713 C CA . GLY A 1 87 ? 3.050 -1.679 -10.180 1.00 92.12 87 GLY A CA 1
ATOM 714 C C . GLY A 1 87 ? 1.770 -2.474 -9.912 1.00 92.12 87 GLY A C 1
ATOM 715 O O . GLY A 1 87 ? 0.750 -2.274 -10.568 1.00 92.12 87 GLY A O 1
ATOM 716 N N . THR A 1 88 ? 1.840 -3.391 -8.95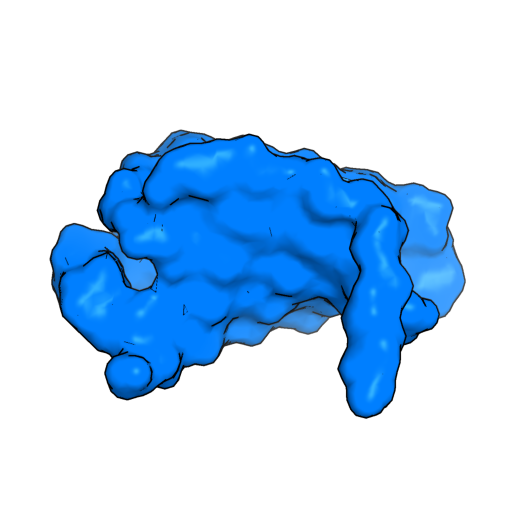1 1.00 95.44 88 THR A N 1
ATOM 717 C CA . THR A 1 88 ? 0.688 -4.108 -8.383 1.00 95.44 88 THR A CA 1
ATOM 718 C C . THR A 1 88 ? 0.530 -3.684 -6.929 1.00 95.44 88 THR A C 1
ATOM 720 O O . THR A 1 88 ? 1.509 -3.678 -6.180 1.00 95.44 88 THR A O 1
ATOM 723 N N . PHE A 1 89 ? -0.682 -3.306 -6.525 1.00 96.25 89 PHE A N 1
ATOM 724 C CA . PHE A 1 89 ? -0.946 -2.778 -5.188 1.00 96.25 89 PHE A CA 1
ATOM 725 C C . PHE A 1 89 ? -2.190 -3.431 -4.606 1.00 96.25 89 PHE A C 1
ATOM 727 O O . PHE A 1 89 ? -3.300 -3.192 -5.077 1.00 96.25 89 PHE A O 1
ATOM 734 N N . ASP A 1 90 ? -1.999 -4.222 -3.559 1.00 95.75 90 ASP A N 1
ATOM 735 C CA . ASP A 1 90 ? -3.065 -4.983 -2.919 1.00 95.75 90 ASP A CA 1
ATOM 736 C C . ASP A 1 90 ? -3.371 -4.428 -1.529 1.00 95.75 90 ASP A C 1
ATOM 738 O O . ASP A 1 90 ? -2.476 -4.000 -0.793 1.00 95.75 90 ASP A O 1
ATOM 742 N N . LEU A 1 91 ? -4.645 -4.480 -1.148 1.00 94.44 91 LEU A N 1
ATOM 743 C CA . LEU A 1 91 ? -5.118 -4.154 0.190 1.00 94.44 91 LEU A CA 1
ATOM 744 C C . LEU A 1 91 ? -5.879 -5.354 0.754 1.00 94.44 91 LEU A C 1
ATOM 746 O O . LEU A 1 91 ? -6.950 -5.709 0.269 1.00 94.44 91 LEU A O 1
ATOM 750 N N . ILE A 1 92 ? -5.328 -5.969 1.798 1.00 95.25 92 ILE A N 1
ATOM 751 C CA . ILE A 1 92 ? -5.896 -7.141 2.459 1.00 95.25 92 ILE A CA 1
ATOM 752 C C . ILE A 1 92 ? -6.387 -6.740 3.847 1.00 95.25 92 ILE A C 1
ATOM 754 O O . ILE A 1 92 ? -5.601 -6.397 4.738 1.00 95.25 92 ILE A O 1
ATOM 758 N N . VAL A 1 93 ? -7.702 -6.833 4.035 1.00 93.50 93 VAL A N 1
ATOM 759 C CA . VAL A 1 93 ? -8.340 -6.681 5.342 1.00 93.50 93 VAL A CA 1
ATOM 760 C C . VAL A 1 93 ? -8.390 -8.050 6.016 1.00 93.50 93 VAL A C 1
ATOM 762 O O . VAL A 1 93 ? -9.005 -8.987 5.516 1.00 93.50 93 VAL A O 1
ATOM 765 N N . THR A 1 94 ? -7.694 -8.171 7.141 1.00 90.62 94 THR A N 1
ATOM 766 C CA . THR A 1 94 ? -7.604 -9.397 7.945 1.00 90.62 94 THR A CA 1
ATOM 767 C C . THR A 1 94 ? -8.605 -9.354 9.095 1.00 90.62 94 THR A C 1
ATOM 769 O O . THR A 1 94 ? -8.811 -8.297 9.691 1.00 90.62 94 THR A O 1
ATOM 772 N N . THR A 1 95 ? -9.236 -10.489 9.388 1.00 78.25 95 THR A N 1
ATOM 773 C CA . THR A 1 95 ? -10.152 -10.664 10.529 1.00 78.25 95 THR A CA 1
ATOM 774 C C . THR A 1 95 ? -9.419 -10.643 11.858 1.00 78.25 95 THR A C 1
ATOM 776 O O . THR A 1 95 ? -8.358 -11.306 11.933 1.00 78.25 95 THR A O 1
#

Secondary structure (DSSP, 8-state):
-----EEEEE-SSEEEEE-TTS-EEEEE-S---HHHHHHHHHHHHHHHTT-TTS--EEEEEEEHHHHHHHHHHHHHHHHHHHHHSSSEEEEEEE-

Foldseek 3Di:
DDFDFDDWDDDQAWIWGQGPVRAIEIEGNAADDLVVVCVVCVVSLVVSVVDVVDWYHYEYEYEPVNCVVCVVSVVVVQVVCVVDPTHHYHYDYHD